Protein AF-A0A7V9UJU0-F1 (afdb_monomer_lite)

Sequence (131 aa):
MFIPSGLNLSTRRSSRHNSFFALPFITLLFLLAGMTNSARAATFTVPAGGDLQGAINSAQPGDVIILEAGASFTGSFILPSKPATGWITIQSSALAQLPEGERVTPAQSALMPKLISPGQGLSALKTAAGA

Structure (mmCIF, N/CA/C/O backbone):
data_AF-A0A7V9UJU0-F1
#
_entry.id   AF-A0A7V9UJU0-F1
#
loop_
_atom_site.group_PDB
_atom_site.id
_atom_site.type_symbol
_atom_site.label_atom_id
_atom_site.label_alt_id
_atom_site.label_comp_id
_atom_site.label_asym_id
_atom_site.label_entity_id
_atom_site.label_seq_id
_atom_site.pdbx_PDB_ins_code
_atom_site.Cartn_x
_atom_site.Cartn_y
_atom_site.Cartn_z
_atom_site.occupancy
_atom_site.B_iso_or_equiv
_atom_site.auth_seq_id
_atom_site.auth_comp_id
_atom_site.auth_asym_id
_atom_site.auth_atom_id
_atom_site.pdbx_PDB_model_num
ATOM 1 N N . MET A 1 1 ? 89.091 -53.469 -32.309 1.00 44.72 1 MET A N 1
ATOM 2 C CA . MET A 1 1 ? 88.534 -53.340 -33.670 1.00 44.72 1 MET A CA 1
ATOM 3 C C . MET A 1 1 ? 87.072 -52.931 -33.525 1.00 44.72 1 MET A C 1
ATOM 5 O O . MET A 1 1 ? 86.350 -53.674 -32.885 1.00 44.72 1 MET A O 1
ATOM 9 N N . PHE A 1 2 ? 86.726 -51.721 -33.990 1.00 46.94 2 PHE A N 1
ATOM 10 C CA . PHE A 1 2 ? 85.385 -51.181 -34.313 1.00 46.94 2 PHE A CA 1
ATOM 11 C C . PHE A 1 2 ? 84.199 -51.499 -33.363 1.00 46.94 2 PHE A C 1
ATOM 13 O O . PHE A 1 2 ? 83.660 -52.593 -33.374 1.00 46.94 2 PHE A O 1
ATOM 20 N N . ILE A 1 3 ? 83.857 -50.600 -32.426 1.00 52.38 3 ILE A N 1
ATOM 21 C CA . ILE A 1 3 ? 82.755 -49.602 -32.501 1.00 52.38 3 ILE A CA 1
ATOM 22 C C . ILE A 1 3 ? 81.363 -50.205 -32.804 1.00 52.38 3 ILE A C 1
ATOM 24 O O . ILE A 1 3 ? 81.100 -50.555 -33.951 1.00 52.38 3 ILE A O 1
ATOM 28 N N . PRO A 1 4 ? 80.409 -50.144 -31.853 1.00 54.31 4 PRO A N 1
ATOM 29 C CA . PRO A 1 4 ? 79.020 -49.838 -32.165 1.00 54.31 4 PRO A CA 1
ATOM 30 C C . PRO A 1 4 ? 78.768 -48.335 -31.997 1.00 54.31 4 PRO A C 1
ATOM 32 O O . PRO A 1 4 ? 78.854 -47.761 -30.911 1.00 54.31 4 PRO A O 1
ATOM 35 N N . SER A 1 5 ? 78.503 -47.711 -33.138 1.00 48.91 5 SER A N 1
ATOM 36 C CA . SER A 1 5 ? 78.105 -46.323 -33.300 1.00 48.91 5 SER A CA 1
ATOM 37 C C . SER A 1 5 ? 76.625 -46.159 -33.000 1.00 48.91 5 SER A C 1
ATOM 39 O O . SER A 1 5 ? 75.801 -46.940 -33.468 1.00 48.91 5 SER A O 1
ATOM 41 N N . GLY A 1 6 ? 76.309 -45.039 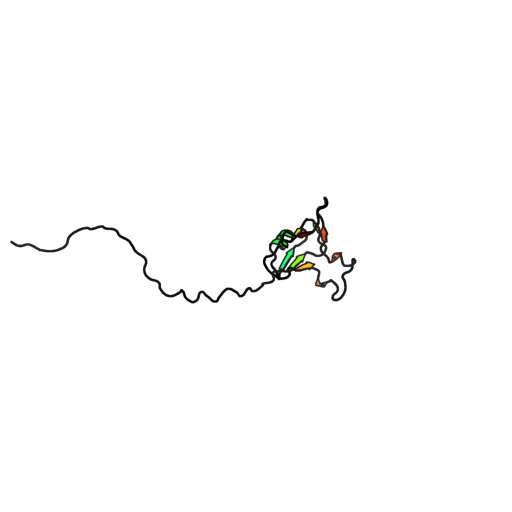-32.362 1.00 48.53 6 GLY A N 1
ATOM 42 C CA . GLY A 1 6 ? 74.988 -44.428 -32.385 1.00 48.53 6 GLY A CA 1
ATOM 43 C C . GLY A 1 6 ? 74.130 -44.826 -31.185 1.00 48.53 6 GLY A C 1
ATOM 44 O O . GLY A 1 6 ? 74.049 -45.985 -30.824 1.00 48.53 6 GLY A O 1
ATOM 45 N N . LEU A 1 7 ? 73.431 -43.917 -30.521 1.00 46.25 7 LEU A N 1
ATOM 46 C CA . LEU A 1 7 ? 73.012 -42.607 -30.979 1.00 46.25 7 LEU A CA 1
ATOM 47 C C . LEU A 1 7 ? 72.525 -41.798 -29.769 1.00 46.25 7 LEU A C 1
ATOM 49 O O . LEU A 1 7 ? 71.848 -42.331 -28.901 1.00 46.25 7 LEU A O 1
ATOM 53 N N . ASN A 1 8 ? 72.810 -40.498 -29.819 1.00 45.56 8 ASN A N 1
ATOM 54 C CA . ASN A 1 8 ? 72.033 -39.397 -29.243 1.00 45.56 8 ASN A CA 1
ATOM 55 C C . ASN A 1 8 ? 71.879 -39.330 -27.709 1.00 45.56 8 ASN A C 1
ATOM 57 O O . ASN A 1 8 ? 71.053 -40.002 -27.110 1.00 45.56 8 ASN A O 1
ATOM 61 N N . LEU A 1 9 ? 72.740 -38.594 -27.003 1.00 38.94 9 LEU A N 1
ATOM 62 C CA . LEU A 1 9 ? 72.804 -37.125 -26.872 1.00 38.94 9 LEU A CA 1
ATOM 63 C C . LEU A 1 9 ? 71.632 -36.509 -26.080 1.00 38.94 9 LEU A C 1
ATOM 65 O O . LEU A 1 9 ? 70.524 -36.327 -26.569 1.00 38.94 9 LEU A O 1
ATOM 69 N N . SER A 1 10 ? 72.004 -36.071 -24.878 1.00 51.25 10 SER A N 1
ATOM 70 C CA . SER A 1 10 ? 71.551 -34.849 -24.214 1.00 51.25 10 SER A CA 1
ATOM 71 C C . SER A 1 10 ? 70.078 -34.720 -23.839 1.00 51.25 10 SER A C 1
ATOM 73 O O . SER A 1 10 ? 69.257 -34.128 -24.532 1.00 51.25 10 SER A O 1
ATOM 75 N N . THR A 1 11 ? 69.839 -35.052 -22.573 1.00 56.25 11 THR A N 1
ATOM 76 C CA . THR A 1 11 ? 69.127 -34.203 -21.614 1.00 56.25 11 THR A CA 1
ATOM 77 C C . THR A 1 11 ? 69.245 -32.710 -21.957 1.00 56.25 11 THR A C 1
ATOM 79 O O . THR A 1 11 ? 70.215 -32.042 -21.599 1.00 56.25 11 THR A O 1
ATOM 82 N N . ARG A 1 12 ? 68.218 -32.147 -22.598 1.00 46.19 12 ARG A N 1
ATOM 83 C CA . ARG A 1 12 ? 67.938 -30.708 -22.552 1.00 46.19 12 ARG A CA 1
ATOM 84 C C . ARG A 1 12 ? 66.517 -30.492 -22.057 1.00 46.19 12 ARG A C 1
ATOM 86 O O . ARG A 1 12 ? 65.554 -30.426 -22.809 1.00 46.19 12 ARG A O 1
ATOM 93 N N . ARG A 1 13 ? 66.414 -30.336 -20.741 1.00 55.22 13 ARG A N 1
ATOM 94 C CA . ARG A 1 13 ? 65.305 -29.644 -20.093 1.00 55.22 13 ARG A CA 1
ATOM 95 C C . ARG A 1 13 ? 65.403 -28.161 -20.467 1.00 55.22 13 ARG A C 1
ATOM 97 O O . ARG A 1 13 ? 66.336 -27.485 -20.054 1.00 55.22 13 ARG A O 1
ATOM 104 N N . SER A 1 14 ? 64.458 -27.662 -21.251 1.00 51.06 14 SER A N 1
ATOM 105 C CA . SER A 1 14 ? 64.167 -26.229 -21.398 1.00 51.06 14 SER A CA 1
ATOM 106 C C . SER A 1 14 ? 62.736 -26.133 -21.918 1.00 51.06 14 SER A C 1
ATOM 108 O O . SER A 1 14 ? 62.486 -26.361 -23.091 1.00 51.06 14 SER A O 1
ATOM 110 N N . SER A 1 15 ? 61.741 -26.058 -21.034 1.00 53.94 15 SER A N 1
ATOM 111 C CA . SER A 1 15 ? 61.149 -24.782 -20.615 1.00 53.94 15 SER A CA 1
ATOM 112 C C . SER A 1 15 ? 60.882 -23.857 -21.801 1.00 53.94 15 SER A C 1
ATOM 114 O O . SER A 1 15 ? 61.798 -23.173 -22.259 1.00 53.94 15 SER A O 1
ATOM 116 N N . ARG A 1 16 ? 59.628 -23.857 -22.272 1.00 53.38 16 ARG A N 1
ATOM 117 C CA . ARG A 1 16 ? 58.847 -22.672 -22.659 1.00 53.38 16 ARG A CA 1
ATOM 118 C C . ARG A 1 16 ? 57.458 -23.095 -23.156 1.00 53.38 16 ARG A C 1
ATOM 120 O O . ARG A 1 16 ? 57.353 -23.779 -24.158 1.00 53.38 16 ARG A O 1
ATOM 127 N N . HIS A 1 17 ? 56.459 -22.660 -22.388 1.00 51.56 17 HIS A N 1
ATOM 128 C CA . HIS A 1 17 ? 55.206 -22.022 -22.804 1.00 51.56 17 HIS A CA 1
ATOM 129 C C . HIS A 1 17 ? 54.304 -22.658 -23.882 1.00 51.56 17 HIS A C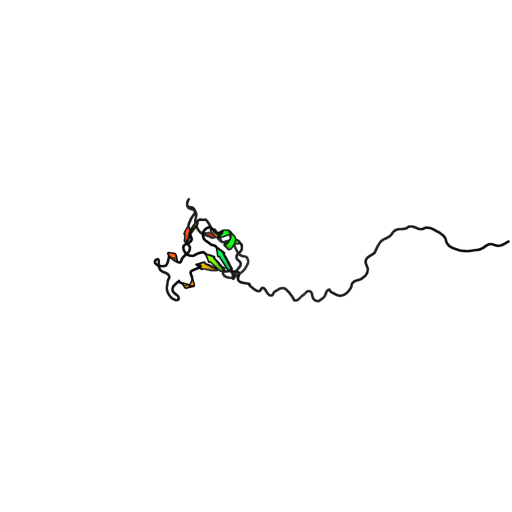 1
ATOM 131 O O . HIS A 1 17 ? 54.737 -23.006 -24.971 1.00 51.56 17 HIS A O 1
ATOM 137 N N . ASN A 1 18 ? 53.003 -22.592 -23.573 1.00 43.50 18 ASN A N 1
ATOM 138 C CA . ASN A 1 18 ? 51.836 -22.651 -24.463 1.00 43.50 18 ASN A CA 1
ATOM 139 C C . ASN A 1 18 ? 51.186 -24.019 -24.695 1.00 43.50 18 ASN A C 1
ATOM 141 O O . ASN A 1 18 ? 51.123 -24.532 -25.809 1.00 43.50 18 ASN A O 1
ATOM 145 N N . SER A 1 19 ? 50.543 -24.531 -23.649 1.00 52.91 19 SER A N 1
ATOM 146 C CA . SER A 1 19 ? 49.260 -25.221 -23.808 1.00 52.91 19 SER A CA 1
ATOM 147 C C . SER A 1 19 ? 48.180 -24.151 -23.983 1.00 52.91 19 SER A C 1
ATOM 149 O O . SER A 1 19 ? 48.144 -23.240 -23.171 1.00 52.91 19 SER A O 1
ATOM 151 N N . PHE A 1 20 ? 47.363 -24.219 -25.034 1.00 53.09 20 PHE A N 1
ATOM 152 C CA . PHE A 1 20 ? 45.890 -24.231 -24.980 1.00 53.09 20 PHE A CA 1
ATOM 153 C C . PHE A 1 20 ? 45.360 -24.282 -26.418 1.00 53.09 20 PHE A C 1
ATOM 155 O O . PHE A 1 20 ? 45.344 -23.308 -27.165 1.00 53.09 20 PHE A O 1
ATOM 162 N N . PHE A 1 21 ? 45.014 -25.508 -26.794 1.00 53.09 21 PHE A N 1
ATOM 163 C CA . PHE A 1 21 ? 44.406 -25.918 -28.045 1.00 53.09 21 PHE A CA 1
ATOM 164 C C . PHE A 1 21 ? 43.094 -25.166 -28.336 1.00 53.09 21 PHE A C 1
ATOM 166 O O . PHE A 1 21 ? 42.217 -25.063 -27.484 1.00 53.09 21 PHE A O 1
ATOM 173 N N . ALA A 1 22 ? 42.998 -24.706 -29.581 1.00 51.19 22 ALA A N 1
ATOM 174 C CA . ALA A 1 22 ? 41.822 -24.525 -30.429 1.00 51.19 22 ALA A CA 1
ATOM 175 C C . ALA A 1 22 ? 40.432 -24.943 -29.890 1.00 51.19 22 ALA A C 1
ATOM 177 O O . ALA A 1 22 ? 40.145 -26.130 -29.757 1.00 51.19 22 ALA A O 1
ATOM 178 N N . LEU A 1 23 ? 39.519 -23.967 -29.803 1.00 48.53 23 LEU A N 1
ATOM 179 C CA . LEU A 1 23 ? 38.084 -24.135 -30.072 1.00 48.53 23 LEU A CA 1
ATOM 180 C C . LEU A 1 23 ? 37.577 -22.907 -30.856 1.00 48.53 23 LEU A C 1
ATOM 182 O O . LEU A 1 23 ? 37.360 -21.853 -30.257 1.00 48.53 23 LEU A O 1
ATOM 186 N N . PRO A 1 24 ? 37.426 -22.987 -32.189 1.00 50.88 24 PRO A N 1
ATOM 187 C CA . PRO A 1 24 ? 36.818 -21.928 -32.985 1.00 50.88 24 PRO A CA 1
ATOM 188 C C . PRO A 1 24 ? 35.304 -22.196 -33.176 1.00 50.88 24 PRO A C 1
ATOM 190 O O . PRO A 1 24 ? 34.884 -23.349 -33.174 1.00 50.88 24 PRO A O 1
ATOM 193 N N . PHE A 1 25 ? 34.502 -21.144 -33.404 1.00 49.78 25 PHE A N 1
ATOM 194 C CA . PHE A 1 25 ? 33.116 -21.190 -33.934 1.00 49.78 25 PHE A CA 1
ATOM 195 C C . PHE A 1 25 ? 31.906 -21.426 -32.990 1.00 49.78 25 PHE A C 1
ATOM 197 O O . PHE A 1 25 ? 31.019 -22.201 -33.323 1.00 49.78 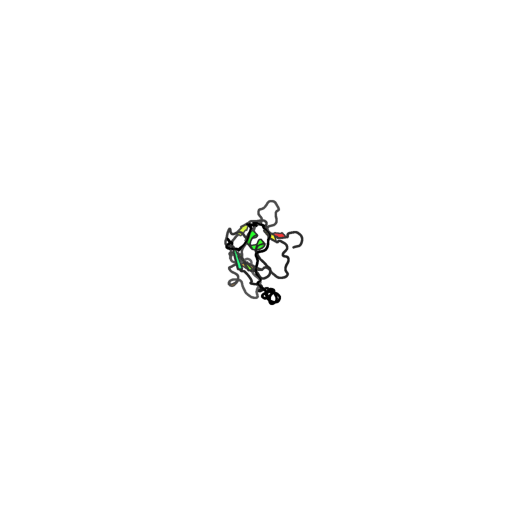25 PHE A O 1
ATOM 204 N N . ILE A 1 26 ? 31.740 -20.662 -31.899 1.00 50.84 26 ILE A N 1
ATOM 205 C CA . ILE A 1 26 ? 30.385 -20.333 -31.366 1.00 50.84 26 ILE A CA 1
ATOM 206 C C . ILE A 1 26 ? 30.350 -18.867 -30.893 1.00 50.84 26 ILE A C 1
ATOM 208 O O . ILE A 1 26 ? 30.081 -18.557 -29.737 1.00 50.84 26 ILE A O 1
ATOM 212 N N . THR A 1 27 ? 30.670 -17.929 -31.783 1.00 52.25 27 THR A N 1
ATOM 213 C CA . THR A 1 27 ? 30.697 -16.486 -31.465 1.00 52.25 27 THR A CA 1
ATOM 214 C C . THR A 1 27 ? 30.035 -15.647 -32.561 1.00 52.25 27 THR A C 1
ATOM 216 O O . THR A 1 27 ? 30.560 -14.615 -32.960 1.00 52.25 27 THR A O 1
ATOM 219 N N . LEU A 1 28 ? 28.869 -16.076 -33.075 1.00 51.38 28 LEU A N 1
ATOM 220 C CA . LEU A 1 28 ? 28.047 -15.211 -33.946 1.00 51.38 28 LEU A CA 1
ATOM 221 C C . LEU A 1 28 ? 26.523 -15.467 -33.919 1.00 51.38 28 LEU A C 1
ATOM 223 O O . LEU A 1 28 ? 25.821 -15.116 -34.857 1.00 51.38 28 LEU A O 1
ATOM 227 N N . LEU A 1 29 ? 25.969 -16.003 -32.827 1.00 47.75 29 LEU A N 1
ATOM 228 C CA . LEU A 1 29 ? 24.517 -15.925 -32.564 1.00 47.75 29 LEU A CA 1
ATOM 229 C C . LEU A 1 29 ? 24.246 -15.376 -31.158 1.00 47.75 29 LEU A C 1
ATOM 231 O O . LEU A 1 29 ? 23.445 -15.897 -30.395 1.00 47.75 29 LEU A O 1
ATOM 235 N N . PHE A 1 30 ? 24.968 -14.313 -30.811 1.00 51.34 30 PHE A N 1
ATOM 236 C CA . PHE A 1 30 ? 24.859 -13.607 -29.534 1.00 51.34 30 PHE A CA 1
ATOM 237 C C . PHE A 1 30 ? 24.435 -12.149 -29.767 1.00 51.34 30 PHE A C 1
ATOM 239 O O . PHE A 1 30 ? 25.017 -11.226 -29.208 1.00 51.34 30 PHE A O 1
ATOM 246 N N . LEU A 1 31 ? 23.463 -11.921 -30.664 1.00 52.19 31 LEU A N 1
ATOM 247 C CA . LEU A 1 31 ? 22.981 -10.561 -30.942 1.00 52.19 31 LEU A CA 1
ATOM 248 C C . LEU A 1 31 ? 21.474 -10.412 -31.192 1.00 52.19 31 LEU A C 1
ATOM 250 O O . LEU A 1 31 ? 21.055 -9.372 -31.684 1.00 52.19 31 LEU A O 1
ATOM 254 N N . LEU A 1 32 ? 20.630 -11.386 -30.832 1.00 53.88 32 LEU A N 1
ATOM 255 C CA . LEU A 1 32 ? 19.178 -11.157 -30.896 1.00 53.88 32 LEU A CA 1
ATOM 256 C C . LEU A 1 32 ? 18.355 -12.004 -29.915 1.00 53.88 32 LEU A C 1
ATOM 258 O O . LEU A 1 32 ? 17.375 -12.637 -30.286 1.00 53.88 32 LEU A O 1
ATOM 262 N N . ALA A 1 33 ? 18.742 -12.011 -28.641 1.00 58.50 33 ALA A N 1
ATOM 263 C CA . ALA A 1 33 ? 17.880 -12.489 -27.562 1.00 58.50 33 ALA A CA 1
ATOM 264 C C . ALA A 1 33 ? 18.139 -11.636 -26.318 1.00 58.50 33 ALA A C 1
ATOM 266 O O . ALA A 1 33 ? 19.160 -11.808 -25.659 1.00 58.50 33 ALA A O 1
ATOM 267 N N . GLY A 1 34 ? 17.256 -10.682 -26.014 1.00 57.56 34 GLY A N 1
ATOM 268 C CA . GLY A 1 34 ? 17.409 -9.927 -24.766 1.00 57.56 34 GLY A CA 1
ATOM 269 C C . GLY A 1 34 ? 16.613 -8.643 -24.573 1.00 57.56 34 GLY A C 1
ATOM 270 O O . GLY A 1 34 ? 16.898 -7.939 -23.614 1.00 57.56 34 GLY A O 1
ATOM 271 N N . MET A 1 35 ? 15.637 -8.305 -25.420 1.00 59.41 35 MET A N 1
ATOM 272 C CA . MET A 1 35 ? 14.755 -7.155 -25.154 1.00 59.41 35 MET A CA 1
ATOM 273 C C . MET A 1 35 ? 13.280 -7.478 -25.379 1.00 59.41 35 MET A C 1
ATOM 275 O O . MET A 1 35 ? 12.510 -6.647 -25.844 1.00 59.41 35 MET A O 1
ATOM 279 N N . THR A 1 36 ? 12.842 -8.679 -25.011 1.00 46.03 36 THR A N 1
ATOM 280 C CA . THR A 1 36 ? 11.448 -8.815 -24.588 1.00 46.03 36 THR A CA 1
ATOM 281 C C . THR A 1 36 ? 11.426 -8.444 -23.113 1.00 46.03 36 THR A C 1
ATOM 283 O O . THR A 1 36 ? 11.535 -9.312 -22.247 1.00 46.03 36 THR A O 1
ATOM 286 N N . ASN A 1 37 ? 11.336 -7.145 -22.814 1.00 54.75 37 ASN A N 1
ATOM 287 C CA . ASN A 1 37 ? 10.868 -6.707 -21.505 1.00 54.75 37 ASN A CA 1
ATOM 288 C C . ASN A 1 37 ? 9.422 -7.195 -21.393 1.00 54.75 37 ASN A C 1
ATOM 290 O O . ASN A 1 37 ? 8.483 -6.459 -21.687 1.00 54.75 37 ASN A O 1
ATOM 294 N N . SER A 1 38 ? 9.222 -8.464 -21.033 1.00 54.19 38 SER A N 1
ATOM 295 C CA . SER A 1 38 ? 7.951 -8.873 -20.467 1.00 54.19 38 SER A CA 1
ATOM 296 C C . SER A 1 38 ? 7.842 -8.085 -19.176 1.00 54.19 38 SER A C 1
ATOM 298 O O . SER A 1 38 ? 8.449 -8.453 -18.173 1.00 54.19 38 SER A O 1
ATOM 300 N N . ALA A 1 39 ? 7.121 -6.966 -19.225 1.00 62.22 39 ALA A N 1
ATOM 301 C CA . ALA A 1 39 ? 6.613 -6.307 -18.040 1.00 62.22 39 ALA A CA 1
ATOM 302 C C . ALA A 1 39 ? 5.705 -7.328 -17.348 1.00 62.22 39 ALA A C 1
ATOM 304 O O . ALA A 1 39 ? 4.522 -7.462 -17.656 1.00 62.22 39 ALA A O 1
ATOM 305 N N . ARG A 1 40 ? 6.299 -8.162 -16.493 1.00 66.25 40 ARG A N 1
ATOM 306 C CA . ARG A 1 40 ? 5.550 -9.040 -15.612 1.00 66.25 40 ARG A CA 1
ATOM 307 C C . ARG A 1 40 ? 5.074 -8.141 -14.489 1.00 66.25 40 ARG A C 1
ATOM 309 O O . ARG A 1 40 ? 5.865 -7.809 -13.619 1.00 66.25 40 ARG A O 1
ATOM 316 N N . ALA A 1 41 ? 3.807 -7.751 -14.552 1.00 81.75 41 ALA A N 1
ATOM 317 C CA . ALA A 1 41 ? 3.136 -7.117 -13.432 1.00 81.75 41 ALA A CA 1
ATOM 318 C C . ALA A 1 41 ? 3.218 -8.064 -12.226 1.00 81.75 41 ALA A C 1
ATOM 320 O O . ALA A 1 41 ? 2.679 -9.175 -12.257 1.00 81.75 41 ALA A O 1
ATOM 321 N N . ALA A 1 42 ? 3.957 -7.662 -11.198 1.00 90.12 42 ALA A N 1
ATOM 322 C CA . ALA A 1 42 ? 4.021 -8.355 -9.926 1.00 90.12 42 ALA A CA 1
ATOM 323 C C . ALA A 1 42 ? 2.915 -7.848 -8.996 1.00 90.12 42 ALA A C 1
ATOM 325 O O . ALA A 1 42 ? 2.478 -6.698 -9.069 1.00 90.12 42 ALA A O 1
ATOM 326 N N . THR A 1 43 ? 2.468 -8.720 -8.095 1.00 94.12 43 THR A N 1
ATOM 327 C CA . THR A 1 43 ? 1.494 -8.371 -7.062 1.00 94.12 43 THR A CA 1
ATOM 328 C C . THR A 1 43 ? 2.141 -8.489 -5.688 1.00 94.12 43 THR A C 1
ATOM 330 O O . THR A 1 43 ? 2.543 -9.579 -5.282 1.00 94.12 43 THR A O 1
ATOM 333 N N . PHE A 1 44 ? 2.223 -7.377 -4.960 1.00 95.38 44 PHE A N 1
ATOM 334 C CA . PHE A 1 44 ? 2.738 -7.320 -3.593 1.00 95.38 44 PHE A CA 1
ATOM 335 C C . PHE A 1 44 ? 1.568 -7.248 -2.619 1.00 95.38 44 PHE A C 1
ATOM 337 O O . PHE A 1 44 ? 0.894 -6.228 -2.555 1.00 95.38 44 PHE A O 1
ATOM 344 N N . THR A 1 45 ? 1.316 -8.310 -1.856 1.00 96.06 45 THR A N 1
ATOM 345 C CA . THR A 1 45 ? 0.287 -8.277 -0.804 1.00 96.06 45 THR A CA 1
ATOM 346 C C . THR A 1 45 ? 0.918 -7.857 0.516 1.00 96.06 45 THR A C 1
ATOM 348 O O . THR A 1 45 ? 1.853 -8.504 0.985 1.00 96.06 45 THR A O 1
ATOM 351 N N . VAL A 1 46 ? 0.405 -6.785 1.114 1.00 96.12 46 VAL A N 1
ATOM 352 C CA . VAL A 1 46 ? 0.870 -6.237 2.388 1.00 96.12 46 VAL A CA 1
ATOM 353 C C . VAL A 1 46 ? -0.252 -6.400 3.424 1.00 96.12 46 VAL A C 1
ATOM 355 O O . VAL A 1 46 ? -1.239 -5.656 3.370 1.00 96.12 46 VAL A O 1
ATOM 358 N N . PRO A 1 47 ? -0.140 -7.377 4.344 1.00 95.12 47 PRO A N 1
ATOM 359 C CA . PRO A 1 47 ? -1.109 -7.559 5.422 1.00 95.12 47 PRO A CA 1
ATOM 360 C C . PRO A 1 47 ? -0.985 -6.454 6.481 1.00 95.12 47 PRO A C 1
ATOM 362 O O . PRO A 1 47 ? -0.048 -5.649 6.459 1.00 95.12 47 PRO A O 1
ATOM 365 N N . ALA A 1 48 ? -1.905 -6.427 7.444 1.00 92.75 48 ALA A N 1
ATOM 366 C CA . ALA A 1 48 ? -1.826 -5.543 8.600 1.00 92.75 48 ALA A CA 1
ATOM 367 C C . ALA A 1 48 ? -0.485 -5.706 9.343 1.00 92.75 48 ALA A C 1
ATOM 369 O O . ALA A 1 48 ? -0.055 -6.813 9.662 1.00 92.75 48 ALA A O 1
ATOM 370 N N . GLY A 1 49 ? 0.198 -4.586 9.604 1.00 89.62 49 GLY A N 1
ATOM 371 C CA . GLY A 1 49 ? 1.539 -4.584 10.203 1.00 89.62 49 GLY A CA 1
ATOM 372 C C . GLY A 1 49 ? 2.673 -4.992 9.251 1.00 89.62 49 GLY A C 1
ATOM 373 O O . GLY A 1 49 ? 3.822 -5.058 9.681 1.00 89.62 49 GLY A O 1
ATOM 374 N N . GLY A 1 50 ? 2.374 -5.254 7.975 1.00 92.44 50 GLY A N 1
ATOM 375 C CA . GLY A 1 50 ? 3.368 -5.533 6.943 1.00 92.44 50 GLY A CA 1
ATOM 376 C C . GLY A 1 50 ? 4.181 -4.303 6.522 1.00 92.44 50 GLY A C 1
ATOM 377 O O . GLY A 1 50 ? 3.834 -3.157 6.817 1.00 92.44 50 GLY A O 1
ATOM 378 N N . ASP A 1 51 ? 5.268 -4.550 5.789 1.00 94.19 51 ASP A N 1
ATOM 379 C CA . ASP A 1 51 ? 6.177 -3.500 5.325 1.00 94.19 51 ASP A CA 1
ATOM 380 C C . ASP A 1 51 ? 5.714 -2.870 4.001 1.00 94.19 51 ASP A C 1
ATOM 382 O O . ASP A 1 51 ? 6.063 -3.310 2.901 1.00 94.19 51 ASP A O 1
ATOM 386 N N . LEU A 1 52 ? 4.931 -1.795 4.116 1.00 94.56 52 LEU A N 1
ATOM 387 C CA . LEU A 1 52 ? 4.501 -0.998 2.967 1.00 94.56 52 LEU A CA 1
ATOM 388 C C . LEU A 1 52 ? 5.675 -0.283 2.276 1.00 94.56 52 LEU A C 1
ATOM 390 O O . LEU A 1 52 ? 5.683 -0.165 1.051 1.00 94.56 52 LEU A O 1
ATOM 394 N N . GLN A 1 53 ? 6.684 0.180 3.020 1.00 95.38 53 GLN A N 1
ATOM 395 C CA . GLN A 1 53 ? 7.811 0.891 2.412 1.00 95.38 53 GLN A CA 1
ATOM 396 C C . GLN A 1 53 ? 8.670 -0.058 1.572 1.00 95.38 53 GLN A C 1
ATOM 398 O O . GLN A 1 53 ? 9.070 0.305 0.466 1.00 95.38 53 GLN A O 1
ATOM 403 N N . GLY A 1 54 ? 8.915 -1.275 2.060 1.00 93.81 54 GLY A N 1
ATOM 404 C CA . GLY A 1 54 ? 9.570 -2.335 1.298 1.00 93.81 54 GLY A CA 1
ATOM 405 C C . GLY A 1 54 ? 8.837 -2.641 -0.006 1.00 93.81 54 GLY A C 1
ATOM 406 O O . GLY A 1 54 ? 9.460 -2.641 -1.068 1.00 93.81 54 GLY A O 1
ATOM 407 N N . ALA A 1 55 ? 7.508 -2.786 0.042 1.00 94.19 55 ALA A N 1
ATOM 408 C CA . ALA A 1 55 ? 6.694 -3.001 -1.156 1.00 94.19 55 ALA A CA 1
ATOM 409 C C . ALA A 1 55 ? 6.816 -1.844 -2.168 1.00 94.19 55 ALA A C 1
ATOM 411 O O . ALA A 1 55 ? 7.048 -2.085 -3.351 1.00 94.19 55 ALA A O 1
ATOM 412 N N . ILE A 1 56 ? 6.744 -0.587 -1.712 1.00 94.44 56 ILE A N 1
ATOM 413 C CA . ILE A 1 56 ? 6.933 0.607 -2.560 1.00 94.44 56 ILE A CA 1
ATOM 414 C C . ILE A 1 56 ? 8.343 0.640 -3.173 1.00 94.44 56 ILE A C 1
ATOM 416 O O . ILE A 1 56 ? 8.526 0.975 -4.349 1.00 94.44 56 ILE A O 1
ATOM 420 N N . ASN A 1 57 ? 9.360 0.278 -2.393 1.00 93.44 57 ASN A N 1
ATOM 421 C CA . ASN A 1 57 ? 10.746 0.258 -2.849 1.00 93.44 57 ASN A CA 1
ATOM 422 C C . ASN A 1 57 ? 10.971 -0.805 -3.931 1.00 93.44 57 ASN A C 1
ATOM 424 O O . ASN A 1 57 ? 11.632 -0.516 -4.929 1.00 93.44 57 ASN A O 1
ATOM 428 N N . SER A 1 58 ? 10.387 -1.992 -3.771 1.00 91.12 58 SER A N 1
ATOM 429 C CA . SER A 1 58 ? 10.531 -3.103 -4.714 1.00 91.12 58 SER A CA 1
ATOM 430 C C . SER A 1 58 ? 9.683 -2.955 -5.979 1.00 91.12 58 SER A C 1
ATOM 432 O O . SER A 1 58 ? 10.134 -3.380 -7.043 1.00 91.12 58 SER A O 1
ATOM 434 N N . ALA A 1 59 ? 8.506 -2.329 -5.889 1.00 92.00 59 ALA A N 1
ATOM 435 C CA . ALA A 1 59 ? 7.572 -2.222 -7.007 1.00 92.00 59 ALA A CA 1
ATOM 436 C C . ALA A 1 59 ? 8.168 -1.506 -8.232 1.00 92.00 59 ALA A C 1
ATOM 438 O O . ALA A 1 59 ? 8.864 -0.492 -8.113 1.00 92.00 59 ALA A O 1
ATOM 439 N N . GLN A 1 60 ? 7.873 -2.034 -9.414 1.00 91.19 60 GLN A N 1
ATOM 440 C CA . GLN A 1 60 ? 8.216 -1.505 -10.729 1.00 91.19 60 GLN A CA 1
ATOM 441 C C . GLN A 1 60 ? 6.951 -1.051 -11.471 1.00 91.19 60 GLN A C 1
ATOM 443 O O . GLN A 1 60 ? 5.855 -1.511 -11.151 1.00 91.19 60 GLN A O 1
ATOM 448 N N . PRO A 1 61 ? 7.056 -0.156 -12.470 1.00 90.50 61 PRO A N 1
ATOM 449 C CA . PRO A 1 61 ? 5.903 0.219 -13.285 1.00 90.50 61 PRO A CA 1
ATOM 450 C C . PRO A 1 61 ? 5.192 -1.003 -13.885 1.00 90.50 61 PRO A C 1
ATOM 452 O O . PRO A 1 61 ? 5.824 -1.862 -14.496 1.00 90.50 61 PRO A O 1
ATOM 455 N N . GLY A 1 62 ? 3.873 -1.060 -13.707 1.00 90.88 62 GLY A N 1
ATOM 456 C CA . GLY A 1 62 ? 3.015 -2.203 -14.017 1.00 90.88 62 GLY A CA 1
ATOM 457 C C . GLY A 1 62 ? 2.629 -3.043 -12.795 1.00 90.88 62 GLY A C 1
ATOM 458 O O . GLY A 1 62 ? 1.685 -3.824 -12.889 1.00 90.88 62 GLY A O 1
ATOM 459 N N . ASP A 1 63 ? 3.308 -2.880 -11.657 1.00 93.56 63 ASP A N 1
ATOM 460 C CA . ASP A 1 63 ? 3.038 -3.664 -10.452 1.00 93.56 63 ASP A CA 1
ATOM 461 C C . ASP A 1 63 ? 1.823 -3.162 -9.670 1.00 93.56 63 ASP A C 1
ATOM 463 O O . ASP A 1 63 ? 1.465 -1.979 -9.686 1.00 93.56 63 ASP A O 1
ATOM 467 N N . VAL A 1 64 ? 1.229 -4.087 -8.916 1.00 95.38 64 VAL A N 1
ATOM 468 C CA . VAL A 1 64 ? 0.097 -3.832 -8.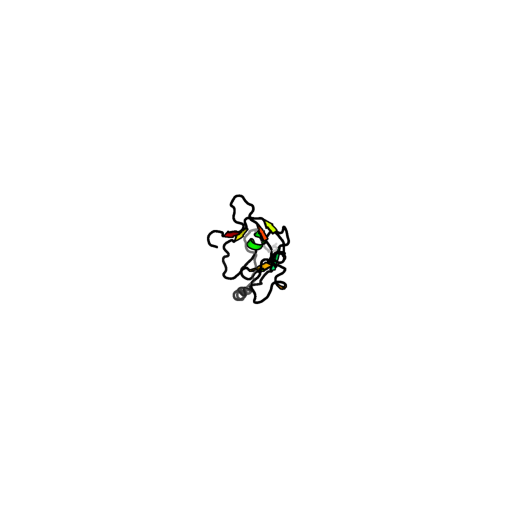029 1.00 95.38 64 VAL A CA 1
ATOM 469 C C . VAL A 1 64 ? 0.490 -4.143 -6.588 1.00 95.38 64 VAL A C 1
ATOM 471 O O . VAL A 1 64 ? 0.844 -5.271 -6.256 1.00 95.38 64 VAL A O 1
ATOM 474 N N . ILE A 1 65 ? 0.390 -3.157 -5.705 1.00 96.69 65 ILE A N 1
ATOM 475 C CA . ILE A 1 65 ? 0.517 -3.325 -4.258 1.00 96.69 65 ILE A CA 1
ATOM 476 C C . ILE A 1 65 ? -0.896 -3.430 -3.676 1.00 96.69 65 ILE A C 1
ATOM 478 O O . ILE A 1 65 ? -1.678 -2.484 -3.731 1.00 96.69 65 ILE A O 1
ATOM 482 N N . ILE A 1 66 ? -1.228 -4.587 -3.116 1.00 96.94 66 ILE A N 1
ATOM 483 C CA . ILE A 1 66 ? -2.497 -4.863 -2.449 1.00 96.94 66 ILE A CA 1
ATOM 484 C C . ILE A 1 66 ? -2.310 -4.658 -0.951 1.00 96.94 66 ILE A C 1
ATOM 486 O O . ILE A 1 66 ? -1.542 -5.373 -0.312 1.00 96.94 66 ILE A O 1
ATOM 490 N N . LEU A 1 67 ? -3.041 -3.706 -0.385 1.00 97.38 67 LEU A N 1
ATOM 491 C CA . LEU A 1 67 ? -3.096 -3.474 1.052 1.00 97.38 67 LEU A CA 1
ATOM 492 C C . LEU A 1 67 ? -4.321 -4.160 1.642 1.00 97.38 67 LEU A C 1
ATOM 494 O O . LEU A 1 67 ? -5.410 -4.089 1.073 1.00 97.38 67 LEU A O 1
ATOM 498 N N . GLU A 1 68 ? -4.158 -4.782 2.802 1.00 96.31 68 GLU A N 1
ATOM 499 C CA . GLU A 1 68 ? -5.280 -5.369 3.529 1.00 96.31 68 GLU A CA 1
ATOM 500 C C . GLU A 1 68 ? -6.343 -4.311 3.880 1.00 96.31 68 GLU A C 1
ATOM 502 O O . GLU A 1 68 ? -6.051 -3.253 4.445 1.00 96.31 68 GLU A O 1
ATOM 507 N N . ALA A 1 69 ? -7.596 -4.590 3.520 1.00 95.62 69 ALA A N 1
ATOM 508 C CA . ALA A 1 69 ? -8.736 -3.743 3.839 1.00 95.62 69 ALA A CA 1
ATOM 509 C C . ALA A 1 69 ? -8.916 -3.586 5.359 1.00 95.62 69 ALA A C 1
ATOM 511 O O . ALA A 1 69 ? -8.789 -4.546 6.114 1.00 95.62 69 ALA A O 1
ATOM 512 N N . GLY A 1 70 ? -9.202 -2.367 5.820 1.00 93.06 70 GLY A N 1
ATOM 513 C CA . GLY A 1 70 ? -9.364 -2.063 7.244 1.00 93.06 70 GLY A CA 1
ATOM 514 C C . GLY A 1 70 ? -8.051 -1.974 8.034 1.00 93.06 70 GLY A C 1
ATOM 515 O O . GLY A 1 70 ? -8.057 -1.458 9.156 1.00 93.06 70 GLY A O 1
ATOM 516 N N . ALA A 1 71 ? -6.920 -2.396 7.459 1.00 95.06 71 ALA A N 1
ATOM 517 C CA . ALA A 1 71 ? -5.617 -2.285 8.098 1.00 95.06 71 ALA A CA 1
ATOM 518 C C . ALA A 1 71 ? -5.163 -0.825 8.220 1.00 95.06 71 ALA A C 1
ATOM 520 O O . ALA A 1 71 ? -5.514 0.043 7.417 1.00 95.06 71 ALA A O 1
ATOM 521 N N . SER A 1 72 ? -4.354 -0.557 9.243 1.00 94.62 72 SER A N 1
ATOM 522 C CA . SER A 1 72 ? -3.760 0.755 9.492 1.00 94.62 72 SER A CA 1
ATOM 523 C C . SER A 1 72 ? -2.243 0.671 9.377 1.00 94.62 72 SER A C 1
ATOM 525 O O . SER A 1 72 ? -1.597 -0.055 10.128 1.00 94.62 72 SER A O 1
ATOM 527 N N . PHE A 1 73 ? -1.684 1.433 8.444 1.00 94.31 73 PHE A N 1
ATOM 528 C CA . PHE A 1 73 ? -0.254 1.539 8.195 1.00 94.31 73 PHE A CA 1
ATOM 529 C C . PHE A 1 73 ? 0.227 2.888 8.719 1.00 94.31 73 PHE A C 1
ATOM 531 O O . PHE A 1 73 ? -0.000 3.926 8.095 1.00 94.31 73 PHE A O 1
ATOM 538 N N . THR A 1 74 ? 0.863 2.879 9.887 1.00 94.25 74 THR A N 1
ATOM 539 C CA . THR A 1 74 ? 1.399 4.094 10.508 1.00 94.25 74 THR A CA 1
ATOM 540 C C . THR A 1 74 ? 2.843 4.302 10.081 1.00 94.25 74 THR A C 1
ATOM 542 O O . THR A 1 74 ? 3.697 3.464 10.357 1.00 94.25 74 THR A O 1
ATOM 545 N N . GLY A 1 75 ? 3.135 5.419 9.423 1.00 91.56 75 GLY A N 1
ATOM 546 C CA . GLY A 1 75 ? 4.478 5.705 8.935 1.00 91.56 75 GLY A CA 1
ATOM 547 C C . GLY A 1 75 ? 4.540 6.931 8.036 1.00 91.56 75 GLY A C 1
ATOM 548 O O . GLY A 1 75 ? 3.524 7.492 7.639 1.00 91.56 75 GLY A O 1
ATOM 549 N N . SER A 1 76 ? 5.764 7.366 7.746 1.00 93.38 76 SER A N 1
ATOM 550 C CA . SER A 1 76 ? 6.051 8.396 6.745 1.00 93.38 76 SER A CA 1
ATOM 551 C C . SER A 1 76 ? 6.591 7.703 5.495 1.00 93.38 76 SER A C 1
ATOM 553 O O . SER A 1 76 ? 7.805 7.564 5.344 1.00 93.38 76 SER A O 1
ATOM 555 N N . PHE A 1 77 ? 5.696 7.254 4.619 1.00 94.62 77 PHE A N 1
ATOM 556 C CA . PHE A 1 77 ? 6.043 6.496 3.419 1.00 94.62 77 PHE A CA 1
ATOM 557 C C . PHE A 1 77 ? 6.604 7.416 2.332 1.00 94.62 77 PHE A C 1
ATOM 559 O O . PHE A 1 77 ? 6.000 8.430 1.982 1.00 94.62 77 PHE A O 1
ATOM 566 N N . ILE A 1 78 ? 7.770 7.061 1.802 1.00 94.88 78 ILE A N 1
ATOM 567 C CA . ILE A 1 78 ? 8.468 7.793 0.750 1.00 94.88 78 ILE A CA 1
ATOM 568 C C . ILE A 1 78 ? 8.221 7.083 -0.577 1.00 94.88 78 ILE A C 1
ATOM 570 O O . ILE A 1 78 ? 8.521 5.900 -0.719 1.00 94.88 78 ILE A O 1
ATOM 574 N N . LEU A 1 79 ? 7.719 7.826 -1.555 1.00 92.94 79 LEU A N 1
ATOM 575 C CA . LEU A 1 79 ? 7.602 7.413 -2.945 1.00 92.94 79 LEU A CA 1
ATOM 576 C C . LEU A 1 79 ? 8.917 7.769 -3.660 1.00 92.94 79 LEU A C 1
ATOM 578 O O . LEU A 1 79 ? 9.191 8.959 -3.855 1.00 92.94 79 LEU A O 1
ATOM 582 N N . PRO A 1 80 ? 9.779 6.786 -3.983 1.00 91.19 80 PRO A N 1
ATOM 583 C CA . PRO A 1 80 ? 11.044 7.049 -4.653 1.00 91.19 80 PRO A CA 1
ATOM 584 C C . PRO A 1 80 ? 10.827 7.325 -6.144 1.00 91.19 80 PRO A C 1
ATOM 586 O O . PRO A 1 80 ? 9.863 6.842 -6.739 1.00 91.19 80 PRO A O 1
ATOM 589 N N . SER A 1 81 ? 11.770 8.037 -6.761 1.00 89.00 81 SER A N 1
ATOM 590 C CA . SER A 1 81 ? 11.808 8.166 -8.219 1.00 89.00 81 SER A CA 1
ATOM 591 C C . SER A 1 81 ? 12.061 6.792 -8.843 1.00 89.00 81 SER A C 1
ATOM 593 O O . SER A 1 81 ? 12.967 6.065 -8.419 1.00 89.00 81 SER A O 1
ATOM 595 N N . LYS A 1 82 ? 11.244 6.412 -9.828 1.00 88.25 82 LYS A N 1
ATOM 596 C CA . LYS A 1 82 ? 11.407 5.170 -10.591 1.00 88.25 82 LYS A CA 1
ATOM 597 C C . LYS A 1 82 ? 11.912 5.528 -11.993 1.00 88.25 82 LYS A C 1
ATOM 599 O O . LYS A 1 82 ? 11.335 6.405 -12.628 1.00 88.25 82 LYS A O 1
ATOM 604 N N . PRO A 1 83 ? 12.953 4.853 -12.514 1.00 80.12 83 PRO A N 1
ATOM 605 C CA . PRO A 1 83 ? 13.593 5.223 -13.781 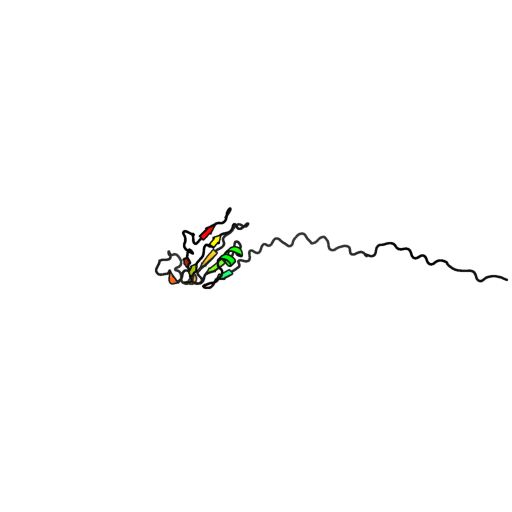1.00 80.12 83 PRO A CA 1
ATOM 606 C C . PRO A 1 83 ? 12.769 4.868 -15.031 1.00 80.12 83 PRO A C 1
ATOM 608 O O . PRO A 1 83 ? 13.228 5.091 -16.149 1.00 80.12 83 PRO A O 1
ATOM 611 N N . ALA A 1 84 ? 11.581 4.285 -14.863 1.00 81.56 84 ALA A N 1
ATOM 612 C CA . ALA A 1 84 ? 10.743 3.788 -15.943 1.00 81.56 84 ALA A CA 1
ATOM 613 C C . ALA A 1 84 ? 9.362 4.452 -15.921 1.00 81.56 84 ALA A C 1
ATOM 615 O O . ALA A 1 84 ? 8.855 4.849 -14.872 1.00 81.56 84 ALA A O 1
ATOM 616 N N . THR A 1 85 ? 8.759 4.562 -17.101 1.00 81.81 85 THR A N 1
ATOM 617 C CA . THR A 1 85 ? 7.424 5.128 -17.286 1.00 81.81 85 THR A CA 1
ATOM 618 C C . THR A 1 85 ? 6.349 4.072 -17.030 1.00 81.81 85 THR A C 1
ATOM 620 O O . THR A 1 85 ? 6.517 2.898 -17.355 1.00 81.81 85 THR A O 1
ATOM 623 N N . GLY A 1 86 ? 5.227 4.491 -16.445 1.00 86.69 86 GLY A N 1
ATOM 624 C CA . GLY A 1 86 ? 4.079 3.631 -16.154 1.00 86.69 86 GLY A CA 1
ATOM 625 C C . GLY A 1 86 ? 3.579 3.791 -14.722 1.00 86.69 86 GLY A C 1
ATOM 626 O O . GLY A 1 86 ? 4.149 4.535 -13.925 1.00 86.69 86 GLY A O 1
ATOM 627 N N . TRP A 1 87 ? 2.487 3.102 -14.408 1.00 91.06 87 TRP A N 1
ATOM 628 C CA . TRP A 1 87 ? 1.817 3.214 -13.115 1.00 91.06 87 TRP A CA 1
ATOM 629 C C . TRP A 1 87 ? 2.227 2.085 -12.179 1.00 91.06 87 TRP A C 1
ATOM 631 O O . TRP A 1 87 ? 2.312 0.938 -12.602 1.00 91.06 87 TRP A O 1
ATOM 641 N N . ILE A 1 88 ? 2.433 2.409 -10.906 1.00 92.38 88 ILE A N 1
ATOM 642 C CA . ILE A 1 88 ? 2.399 1.436 -9.812 1.00 92.38 88 ILE A CA 1
ATOM 643 C C . ILE A 1 88 ? 1.059 1.642 -9.119 1.00 92.38 88 ILE A C 1
ATOM 645 O O . ILE A 1 88 ? 0.772 2.742 -8.642 1.00 92.38 88 ILE A O 1
ATOM 649 N N . THR A 1 89 ? 0.223 0.612 -9.085 1.00 94.62 89 THR A N 1
ATOM 650 C CA . THR A 1 89 ? -1.120 0.715 -8.512 1.00 94.62 89 THR A CA 1
ATOM 651 C C . THR A 1 89 ? -1.099 0.237 -7.071 1.00 94.62 89 THR A C 1
ATOM 653 O O . THR A 1 89 ? -0.753 -0.905 -6.805 1.00 94.62 89 THR A O 1
ATOM 656 N N . ILE A 1 90 ? -1.500 1.091 -6.131 1.00 94.69 90 ILE A N 1
ATOM 657 C CA . ILE A 1 90 ? -1.737 0.692 -4.740 1.00 94.69 90 ILE A CA 1
ATOM 658 C C . ILE A 1 90 ? -3.249 0.603 -4.539 1.00 94.69 90 ILE A C 1
ATOM 660 O O . ILE A 1 90 ? -3.951 1.590 -4.754 1.00 94.69 90 ILE A O 1
ATOM 664 N N . GLN A 1 91 ? -3.757 -0.565 -4.152 1.00 94.75 91 GLN A N 1
ATOM 665 C CA . GLN A 1 91 ? -5.194 -0.824 -4.042 1.00 94.75 91 GLN A CA 1
ATOM 666 C C . GLN A 1 91 ? -5.559 -1.613 -2.782 1.00 94.75 91 GLN A C 1
ATOM 668 O O . GLN A 1 91 ? -4.720 -2.269 -2.171 1.00 94.75 91 GLN A O 1
ATOM 673 N N . SER A 1 92 ? -6.839 -1.564 -2.410 1.00 95.00 92 SER A N 1
ATOM 674 C CA . SER A 1 92 ? -7.390 -2.388 -1.331 1.00 95.00 92 SER A CA 1
ATOM 675 C C . SER A 1 92 ? -7.537 -3.852 -1.761 1.00 95.00 92 SER A C 1
ATOM 677 O O . SER A 1 92 ? -7.890 -4.135 -2.908 1.00 95.00 92 SER A O 1
ATOM 679 N N . SER A 1 93 ? -7.351 -4.787 -0.827 1.00 95.38 93 SER A N 1
ATOM 680 C CA . SER A 1 93 ? -7.696 -6.203 -1.008 1.00 95.38 93 SER A CA 1
ATOM 681 C C . SER A 1 93 ? -9.201 -6.429 -1.191 1.00 95.38 93 SER A C 1
ATOM 683 O O . SER A 1 93 ? -9.596 -7.416 -1.805 1.00 95.38 93 SER A O 1
ATOM 685 N N . ALA A 1 94 ? -10.037 -5.496 -0.723 1.00 93.75 94 ALA A N 1
ATOM 686 C CA . ALA A 1 94 ? -11.494 -5.527 -0.847 1.00 93.75 94 ALA A CA 1
ATOM 687 C C . ALA A 1 94 ? -12.019 -4.754 -2.075 1.00 93.75 94 ALA A C 1
ATOM 689 O O . ALA A 1 94 ? -13.181 -4.353 -2.097 1.00 93.75 94 ALA A O 1
ATOM 690 N N . LEU A 1 95 ? -11.186 -4.533 -3.105 1.00 91.88 95 LEU A N 1
ATOM 691 C CA . LEU A 1 95 ? -11.567 -3.778 -4.311 1.00 91.88 95 LEU A CA 1
ATOM 692 C C . LEU A 1 95 ? -12.870 -4.292 -4.946 1.00 91.88 95 LEU A C 1
ATOM 694 O O . LEU A 1 95 ? -13.716 -3.491 -5.317 1.00 91.88 95 LEU A O 1
ATOM 698 N N . ALA A 1 96 ? -13.061 -5.613 -5.003 1.00 91.31 96 ALA A N 1
ATOM 699 C CA . ALA A 1 96 ? -14.256 -6.238 -5.578 1.00 91.31 96 ALA A CA 1
ATOM 700 C C . ALA A 1 96 ? -15.559 -5.960 -4.797 1.00 91.31 96 ALA A C 1
ATOM 702 O O . ALA A 1 96 ? -16.642 -6.267 -5.280 1.00 91.31 96 ALA A O 1
ATOM 703 N N . GLN A 1 97 ? -15.464 -5.423 -3.577 1.00 90.62 97 GLN A N 1
ATOM 704 C CA . GLN A 1 97 ? -16.607 -5.063 -2.731 1.00 90.62 97 GLN A CA 1
ATOM 705 C C . GLN A 1 97 ? -16.916 -3.558 -2.789 1.00 90.62 97 GLN A C 1
ATOM 707 O O . GLN A 1 97 ? -17.891 -3.104 -2.186 1.00 90.62 97 GLN A O 1
ATOM 712 N N . LEU A 1 98 ? -16.079 -2.776 -3.478 1.00 90.12 98 LEU A N 1
ATOM 713 C CA . LEU A 1 98 ? -16.323 -1.363 -3.741 1.00 90.12 98 LEU A CA 1
ATOM 714 C C . LEU A 1 98 ? -17.296 -1.216 -4.924 1.00 90.12 98 LEU A C 1
ATOM 716 O O . LEU A 1 98 ? -17.359 -2.093 -5.784 1.00 90.12 98 LEU A O 1
ATOM 720 N N . PRO A 1 99 ? -18.084 -0.130 -4.969 1.00 89.12 99 PRO A N 1
ATOM 721 C CA . PRO A 1 99 ? -19.107 0.038 -5.982 1.00 89.12 99 PRO A CA 1
ATOM 722 C C . PRO A 1 99 ? -18.438 0.407 -7.310 1.00 89.12 99 PRO A C 1
ATOM 724 O O . PRO A 1 99 ? -17.622 1.329 -7.374 1.00 89.12 99 PRO A O 1
ATOM 727 N N . GLU A 1 100 ? -18.777 -0.310 -8.377 1.00 90.50 100 GLU A N 1
ATOM 728 C CA . GLU A 1 100 ? -18.287 0.003 -9.718 1.00 90.50 100 GLU A CA 1
ATOM 729 C C . GLU A 1 100 ? -19.092 1.153 -10.332 1.00 90.50 100 GLU A C 1
ATOM 731 O O . GLU A 1 100 ? -20.311 1.218 -10.203 1.00 90.50 100 GLU A O 1
ATOM 736 N N . GLY A 1 101 ? -18.412 2.083 -11.009 1.00 90.50 101 GLY A N 1
ATOM 737 C CA . GLY A 1 101 ? -19.062 3.211 -11.690 1.00 90.50 101 GLY A CA 1
ATOM 738 C C . GLY A 1 101 ? -19.578 4.328 -10.772 1.00 90.50 101 GLY A C 1
ATOM 739 O O . GLY A 1 101 ? -20.009 5.367 -11.272 1.00 90.50 101 GLY A O 1
ATOM 740 N N . GLU A 1 102 ? -19.474 4.170 -9.452 1.00 91.75 102 GLU A N 1
ATOM 741 C CA . GLU A 1 102 ? -19.885 5.168 -8.463 1.00 91.75 102 GLU A CA 1
ATOM 742 C C . GLU A 1 102 ? -18.710 5.644 -7.601 1.00 91.75 102 GLU A C 1
ATOM 744 O O . GLU A 1 102 ? -17.653 5.019 -7.508 1.00 91.75 102 GLU A O 1
ATOM 749 N N . ARG A 1 103 ? -18.883 6.797 -6.948 1.00 90.56 103 ARG A N 1
ATOM 750 C CA . ARG A 1 103 ? -17.888 7.306 -5.997 1.00 90.56 103 ARG A CA 1
ATOM 751 C C . ARG A 1 103 ? -17.978 6.538 -4.680 1.00 90.56 103 ARG A C 1
ATOM 753 O O . ARG A 1 103 ? -19.053 6.427 -4.100 1.00 90.56 103 ARG A O 1
ATOM 760 N N . VAL A 1 104 ? -16.825 6.113 -4.164 1.00 91.62 104 VAL A N 1
ATOM 761 C CA . VAL A 1 104 ? -16.706 5.532 -2.818 1.00 91.62 104 VAL A CA 1
ATOM 762 C C . VAL A 1 104 ? -17.143 6.553 -1.763 1.00 91.62 104 VAL A C 1
ATOM 764 O O . VAL A 1 104 ? -16.766 7.726 -1.826 1.00 91.62 104 VAL A O 1
ATOM 767 N N . THR A 1 105 ? -17.913 6.101 -0.774 1.00 92.56 105 THR A N 1
ATOM 768 C CA . THR A 1 105 ? -18.419 6.942 0.325 1.00 92.56 105 THR A CA 1
ATOM 769 C C . THR A 1 105 ? -17.801 6.552 1.675 1.00 92.56 105 THR A C 1
ATOM 771 O O . THR A 1 105 ? -17.266 5.449 1.815 1.00 92.56 105 THR A O 1
ATOM 774 N N . PRO A 1 106 ? -17.886 7.404 2.721 1.00 91.62 106 PRO A N 1
ATOM 775 C CA . PRO A 1 106 ? -17.356 7.075 4.050 1.00 91.62 106 PRO A CA 1
ATOM 776 C C . PRO A 1 106 ? -17.910 5.778 4.668 1.00 91.62 106 PRO A C 1
ATOM 778 O O . PRO A 1 106 ? -17.222 5.148 5.475 1.00 91.62 106 PRO A O 1
ATOM 781 N N . ALA A 1 107 ? -19.110 5.342 4.264 1.00 91.69 107 ALA A N 1
ATOM 782 C CA . ALA A 1 107 ? -19.707 4.076 4.699 1.00 91.69 107 ALA A CA 1
ATOM 783 C C . ALA A 1 107 ? -18.850 2.850 4.324 1.00 91.69 107 ALA A C 1
ATOM 785 O O . ALA A 1 107 ? -18.910 1.822 4.990 1.00 91.69 107 ALA A O 1
ATOM 786 N N . GLN A 1 108 ? -18.007 2.974 3.297 1.00 91.19 108 GLN A N 1
ATOM 787 C CA . GLN A 1 108 ? -17.132 1.913 2.796 1.00 91.19 108 GLN A CA 1
ATOM 788 C C . GLN A 1 108 ? -15.708 2.010 3.356 1.00 91.19 108 GLN A C 1
ATOM 790 O O . GLN A 1 108 ? -14.827 1.268 2.932 1.00 91.19 108 GLN A O 1
ATOM 795 N N . SER A 1 109 ? -15.458 2.889 4.334 1.00 92.00 109 SER A N 1
ATOM 796 C CA . SER A 1 109 ? -14.120 3.065 4.919 1.00 92.00 109 SER A CA 1
ATOM 797 C C . SER A 1 109 ? -13.548 1.792 5.554 1.00 92.00 109 SER A C 1
ATOM 799 O O . SER A 1 109 ? -12.331 1.642 5.600 1.00 92.00 109 SER A O 1
ATOM 801 N N . ALA A 1 110 ? -14.398 0.857 5.995 1.00 92.00 110 ALA A N 1
ATOM 802 C CA . ALA A 1 110 ? -13.973 -0.452 6.496 1.00 92.00 110 ALA A CA 1
ATOM 803 C C . ALA A 1 110 ? -13.336 -1.335 5.405 1.00 92.00 110 ALA A C 1
ATOM 805 O O . ALA A 1 110 ? -12.512 -2.188 5.711 1.00 92.00 110 ALA A O 1
ATOM 806 N N . LEU A 1 111 ? -13.682 -1.101 4.135 1.00 93.88 111 LEU A N 1
ATOM 807 C CA . LEU A 1 111 ? -13.122 -1.797 2.974 1.00 93.88 111 LEU A CA 1
ATOM 808 C C . LEU A 1 111 ? -11.831 -1.137 2.470 1.00 93.88 111 LEU A C 1
ATOM 810 O O . LEU A 1 111 ? -11.263 -1.576 1.472 1.00 93.88 111 LEU A O 1
ATOM 814 N N . MET A 1 112 ? -11.361 -0.076 3.131 1.00 94.06 112 MET A N 1
ATOM 815 C CA . MET A 1 112 ? -10.193 0.694 2.714 1.00 94.06 112 MET A CA 1
ATOM 816 C C . MET A 1 112 ? -9.051 0.550 3.726 1.00 94.06 112 MET A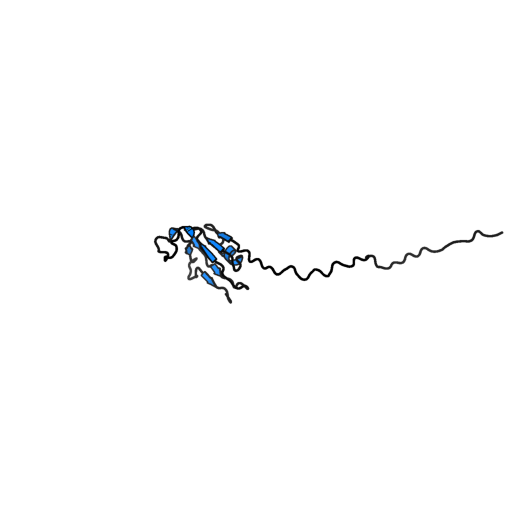 C 1
ATOM 818 O O . MET A 1 112 ? -9.295 0.570 4.936 1.00 94.06 112 MET A O 1
ATOM 822 N N . PRO A 1 113 ? -7.797 0.430 3.263 1.00 95.38 113 PRO A N 1
ATOM 823 C CA . PRO A 1 113 ? -6.632 0.585 4.123 1.00 95.38 113 PRO A CA 1
ATOM 824 C C . PRO A 1 113 ? -6.503 2.047 4.577 1.00 95.38 113 PRO A C 1
ATOM 826 O O . PRO A 1 113 ? -6.919 2.977 3.881 1.00 95.38 113 PRO A O 1
ATOM 829 N N . LYS A 1 114 ? -5.880 2.269 5.734 1.00 94.94 114 LYS A N 1
ATOM 830 C CA . LYS A 1 114 ? -5.603 3.603 6.282 1.00 94.94 114 LYS A CA 1
ATOM 831 C C . LYS A 1 114 ? -4.103 3.849 6.330 1.00 94.94 114 LYS A C 1
ATOM 833 O O . LYS A 1 114 ? -3.361 3.029 6.860 1.00 94.94 114 LYS A O 1
ATOM 838 N N . LEU A 1 115 ? -3.671 5.005 5.835 1.00 94.00 115 LEU A N 1
ATOM 839 C CA . LEU A 1 115 ? -2.310 5.507 6.020 1.00 94.00 115 LEU A CA 1
ATOM 840 C C . LEU A 1 115 ? -2.331 6.548 7.134 1.00 94.00 115 LEU A C 1
ATOM 842 O O . LEU A 1 115 ? -3.023 7.560 7.030 1.00 94.00 115 LEU A O 1
ATOM 846 N N . ILE A 1 116 ? -1.601 6.286 8.211 1.00 94.12 116 ILE A N 1
ATOM 847 C CA . ILE A 1 116 ? -1.602 7.120 9.410 1.00 94.12 116 ILE A CA 1
ATOM 848 C C . ILE A 1 116 ? -0.236 7.792 9.534 1.00 94.12 116 ILE A C 1
ATOM 850 O O . ILE A 1 116 ? 0.804 7.143 9.450 1.00 94.12 116 ILE A O 1
ATOM 854 N N . SER A 1 117 ? -0.231 9.108 9.741 1.00 92.75 117 SER A N 1
ATOM 855 C CA . SER A 1 117 ? 1.007 9.829 10.043 1.00 92.75 117 SER A CA 1
ATOM 856 C C . SER A 1 117 ? 1.571 9.364 11.394 1.00 92.75 117 SER A C 1
ATOM 858 O O . SER A 1 117 ? 0.804 9.190 12.342 1.00 92.75 117 SER A O 1
ATOM 860 N N . PRO A 1 118 ? 2.902 9.232 11.536 1.00 91.00 118 PRO A N 1
ATOM 861 C CA . PRO A 1 118 ? 3.533 8.912 12.815 1.00 91.00 118 PRO A CA 1
ATOM 862 C C . PRO A 1 118 ? 3.445 10.067 13.836 1.00 91.00 118 PRO A C 1
ATOM 864 O O . PRO A 1 118 ? 3.901 9.919 14.967 1.00 91.00 118 PRO A O 1
ATOM 867 N N . GLY A 1 119 ? 2.867 11.215 13.462 1.00 90.81 119 GLY A N 1
ATOM 868 C CA . GLY A 1 119 ? 2.751 12.404 14.304 1.00 90.81 119 GLY A CA 1
ATOM 869 C C . GLY A 1 119 ? 3.909 13.386 14.108 1.00 90.81 119 GLY A C 1
ATOM 870 O O . GLY A 1 119 ? 4.638 13.326 13.120 1.00 90.81 119 GLY A O 1
ATOM 871 N N . GLN A 1 120 ? 4.063 14.328 15.046 1.00 86.50 120 GLN A N 1
ATOM 872 C CA . GLN A 1 120 ? 5.163 15.313 15.068 1.00 86.50 120 GLN A CA 1
ATOM 873 C C . GLN A 1 120 ? 5.250 16.217 13.819 1.00 86.50 120 GLN A C 1
ATOM 875 O O . GLN A 1 120 ? 6.329 16.652 13.427 1.00 86.50 120 GLN A O 1
ATOM 880 N N . GLY A 1 121 ? 4.116 16.485 13.162 1.00 86.38 121 GLY A N 1
ATOM 881 C CA . GLY A 1 121 ? 4.069 17.288 11.933 1.00 86.38 121 GLY A CA 1
ATOM 882 C C . GLY A 1 121 ? 4.571 16.564 10.677 1.00 86.38 121 GLY A C 1
ATOM 883 O O . GLY A 1 121 ? 4.688 17.181 9.621 1.00 86.38 121 GLY A O 1
ATOM 884 N N . LEU A 1 122 ? 4.854 15.259 10.756 1.00 88.38 122 LEU A N 1
ATOM 885 C CA . LEU A 1 122 ? 5.259 14.465 9.600 1.00 88.38 122 LEU A CA 1
ATOM 886 C C . LEU A 1 122 ? 4.048 14.108 8.729 1.00 88.38 122 LEU A C 1
ATOM 888 O O . LEU A 1 122 ? 2.963 13.804 9.224 1.00 88.38 122 LEU A O 1
ATOM 892 N N . SER A 1 123 ? 4.237 14.114 7.411 1.00 90.88 123 SER A N 1
ATOM 893 C CA . SER A 1 123 ? 3.227 13.637 6.460 1.00 90.88 123 SER A CA 1
ATOM 894 C C . SER A 1 123 ? 3.252 12.112 6.374 1.00 90.88 123 SER A C 1
ATOM 896 O O . SER A 1 123 ? 4.321 11.509 6.440 1.00 90.88 123 SER A O 1
ATOM 898 N N . ALA A 1 124 ? 2.084 11.487 6.198 1.00 92.00 124 ALA A N 1
ATOM 899 C CA . ALA A 1 124 ? 2.002 10.038 5.989 1.00 92.00 124 ALA A CA 1
ATOM 900 C C . ALA A 1 124 ? 2.625 9.612 4.648 1.00 92.00 124 ALA A C 1
ATOM 902 O O . ALA A 1 124 ? 3.165 8.518 4.532 1.00 92.00 124 ALA A O 1
ATOM 903 N N . LEU A 1 125 ? 2.575 10.494 3.645 1.00 93.00 125 LEU A N 1
ATOM 904 C CA . LEU A 1 125 ? 3.150 10.291 2.319 1.00 93.00 125 LEU A CA 1
ATOM 905 C C . LEU A 1 125 ? 4.109 11.430 1.983 1.00 93.00 125 LEU A C 1
ATOM 907 O O . LEU A 1 125 ? 3.821 12.599 2.246 1.00 93.00 125 LEU A O 1
ATOM 911 N N . LYS A 1 126 ? 5.244 11.080 1.384 1.00 93.69 126 LYS A N 1
ATOM 912 C CA . LYS A 1 126 ? 6.271 11.997 0.891 1.00 93.69 126 LYS A CA 1
ATOM 913 C C . LYS A 1 126 ? 6.775 11.503 -0.458 1.00 93.69 126 LYS A C 1
ATOM 915 O O . LYS A 1 126 ? 6.801 10.303 -0.700 1.00 93.69 126 LYS A O 1
ATOM 920 N N . THR A 1 127 ? 7.242 12.406 -1.305 1.00 91.25 127 THR A N 1
ATOM 921 C CA . THR A 1 127 ? 7.964 12.060 -2.534 1.00 91.25 127 THR A CA 1
ATOM 922 C C . THR A 1 127 ? 9.459 12.305 -2.341 1.00 91.25 127 THR A C 1
ATOM 924 O O . THR A 1 127 ? 9.865 13.232 -1.635 1.00 91.25 127 THR A O 1
ATOM 927 N N . ALA A 1 128 ? 10.294 11.437 -2.910 1.00 89.81 128 ALA A N 1
ATOM 928 C CA . ALA A 1 128 ? 11.728 11.687 -3.006 1.00 89.81 128 ALA A CA 1
ATOM 929 C C . ALA A 1 128 ? 12.015 12.752 -4.079 1.00 89.81 128 ALA A C 1
ATOM 931 O O . ALA A 1 128 ? 11.181 13.028 -4.939 1.00 89.81 128 ALA A O 1
ATOM 932 N N . ALA A 1 129 ? 13.211 13.344 -4.055 1.00 84.00 129 ALA A N 1
ATOM 933 C CA . ALA A 1 129 ? 13.621 14.277 -5.101 1.00 84.00 129 ALA A CA 1
ATOM 934 C C . ALA A 1 129 ? 13.615 13.591 -6.482 1.00 84.00 129 ALA A C 1
ATOM 936 O O . ALA A 1 129 ? 14.161 12.498 -6.632 1.00 84.00 129 ALA A O 1
ATOM 937 N N . GLY A 1 130 ? 13.011 14.244 -7.480 1.00 77.25 130 GLY A N 1
ATOM 938 C CA . GLY A 1 130 ? 12.913 13.726 -8.850 1.00 77.25 130 GLY A CA 1
ATOM 939 C C . GLY A 1 130 ? 11.852 12.638 -9.064 1.00 77.25 130 GLY A C 1
ATOM 940 O O . GLY A 1 130 ? 11.913 11.956 -10.088 1.00 77.25 130 GLY A O 1
ATOM 941 N N . ALA A 1 131 ? 10.938 12.439 -8.107 1.00 73.44 131 ALA A N 1
ATOM 942 C CA . ALA A 1 131 ? 9.749 11.591 -8.237 1.00 73.44 131 ALA A CA 1
ATOM 943 C C . ALA A 1 131 ? 8.517 12.392 -8.683 1.00 73.44 131 ALA A C 1
ATOM 945 O O . ALA A 1 131 ? 8.457 13.603 -8.363 1.00 73.44 131 ALA A O 1
#

pLDDT: mean 79.49, std 18.98, range [38.94, 97.38]

Radius of gyration: 34.02 Å; chains: 1; bounding box: 108×71×49 Å

Secondary structure (DSSP, 8-state):
---------------------------SS-SSSS--------EEEE-TT--HHHHHHH--TT-EEEEPTT-EEES-EEE---SS-SPPEEEETTGGGSPSSS---GGGGGGS-EEE--STT--SEEEPTT-

Foldseek 3Di:
DDDDDDDDDDDDDDDDDDDDDDDDDDPPPPPPPDPPPPVPAEEAEAEAVGDPQVVLVPDDANYEYEYEAQHEAEEAHENEDHPDDHDYHYYYPLPVVADPPDDGDPVCSSRHYHQHYNDPPGDSYHYDPPD